Protein AF-U2A2W2-F1 (afdb_monomer_lite)

Sequence (175 aa):
MRRLLLALGLLAGGAHAEPAALEELQLQAEYPVSEMTGGNLSGLAQCGEALWAVSDRDDATLYQLHREDGLLRAEGEPFVAPEPPDSALPWGLRMRNWAASLVRGGKLDFEGLSCDAQGNRYLVSETRAAVLQVAPSGSAQWLNLPSGLVRQARASGMLLHFNQGFEGIAVDPSG

Structure (mmCIF, N/CA/C/O backbone):
data_AF-U2A2W2-F1
#
_entry.id   AF-U2A2W2-F1
#
loop_
_atom_site.group_PDB
_atom_site.id
_atom_site.type_symbol
_atom_site.label_atom_id
_atom_site.label_alt_id
_atom_site.label_comp_id
_atom_site.label_asym_id
_atom_site.label_entity_id
_atom_site.label_seq_id
_atom_site.pdbx_PDB_ins_code
_atom_site.Cartn_x
_atom_site.Cartn_y
_atom_site.Cartn_z
_atom_site.occupancy
_atom_site.B_iso_or_equiv
_atom_site.auth_seq_id
_atom_site.auth_comp_id
_atom_site.auth_asym_id
_atom_site.auth_atom_id
_atom_site.pdbx_PDB_model_num
ATOM 1 N N . MET A 1 1 ? 1.860 -55.918 -27.636 1.00 54.72 1 MET A N 1
ATOM 2 C CA . MET A 1 1 ? 0.848 -54.933 -28.093 1.00 54.72 1 MET A CA 1
ATOM 3 C C . MET A 1 1 ? -0.188 -54.612 -27.015 1.00 54.72 1 MET A C 1
ATOM 5 O O . MET A 1 1 ? -0.256 -53.472 -26.591 1.00 54.72 1 MET A O 1
ATOM 9 N N . ARG A 1 2 ? -0.916 -55.599 -26.470 1.00 54.84 2 ARG A N 1
ATOM 10 C CA . ARG A 1 2 ? -1.974 -55.383 -25.456 1.00 54.84 2 ARG A CA 1
ATOM 11 C C . ARG A 1 2 ? -1.504 -54.749 -24.128 1.00 54.84 2 ARG A C 1
ATOM 13 O O . ARG A 1 2 ? -2.247 -53.986 -23.532 1.00 54.84 2 ARG A O 1
ATOM 20 N N . ARG A 1 3 ? -0.257 -55.001 -23.702 1.00 54.09 3 ARG A N 1
ATOM 21 C CA . ARG A 1 3 ? 0.350 -54.380 -22.502 1.00 54.09 3 ARG A CA 1
ATOM 22 C C . ARG A 1 3 ? 0.833 -52.934 -22.714 1.00 54.09 3 ARG A C 1
ATOM 24 O O . ARG A 1 3 ? 0.850 -52.179 -21.756 1.00 54.09 3 ARG A O 1
ATOM 31 N N . LEU A 1 4 ? 1.166 -52.540 -23.951 1.00 55.91 4 LEU A N 1
ATOM 32 C CA . LEU A 1 4 ? 1.510 -51.144 -24.268 1.00 55.91 4 LEU A CA 1
ATOM 33 C C . LEU A 1 4 ? 0.262 -50.247 -24.291 1.00 55.91 4 LEU A C 1
ATOM 35 O O . LEU A 1 4 ? 0.326 -49.103 -23.865 1.00 55.91 4 LEU A O 1
ATOM 39 N N . LEU A 1 5 ? -0.882 -50.782 -24.726 1.00 56.06 5 LEU A N 1
ATOM 40 C CA . LEU A 1 5 ? -2.150 -50.044 -24.766 1.00 56.06 5 LEU A CA 1
ATOM 41 C C . LEU A 1 5 ? -2.690 -49.711 -23.362 1.00 56.06 5 LEU A C 1
ATOM 43 O O . LEU A 1 5 ? -3.265 -48.648 -23.164 1.00 56.06 5 LEU A O 1
ATOM 47 N N . LEU A 1 6 ? -2.444 -50.579 -22.374 1.00 54.84 6 LEU A N 1
ATOM 48 C CA . LEU A 1 6 ? -2.795 -50.329 -20.968 1.00 54.84 6 LEU A CA 1
ATOM 49 C C . LEU A 1 6 ? -1.935 -49.230 -20.321 1.00 54.84 6 LEU A C 1
ATOM 51 O O . LEU A 1 6 ? -2.441 -48.480 -19.493 1.00 54.84 6 LEU A O 1
ATOM 55 N N . ALA A 1 7 ? -0.666 -49.096 -20.723 1.00 54.62 7 ALA A N 1
ATOM 56 C CA . ALA A 1 7 ? 0.219 -48.042 -20.220 1.00 54.62 7 ALA A CA 1
ATOM 57 C C . ALA A 1 7 ? -0.130 -46.652 -20.789 1.00 54.62 7 ALA A C 1
ATOM 59 O O . ALA A 1 7 ? 0.017 -45.656 -20.089 1.00 54.62 7 ALA A O 1
ATOM 60 N N . LEU A 1 8 ? -0.652 -46.580 -22.021 1.00 55.50 8 LEU A N 1
ATOM 61 C CA . LEU A 1 8 ? -1.155 -45.328 -22.604 1.00 55.50 8 LEU A CA 1
ATOM 62 C C . LEU A 1 8 ? -2.493 -44.8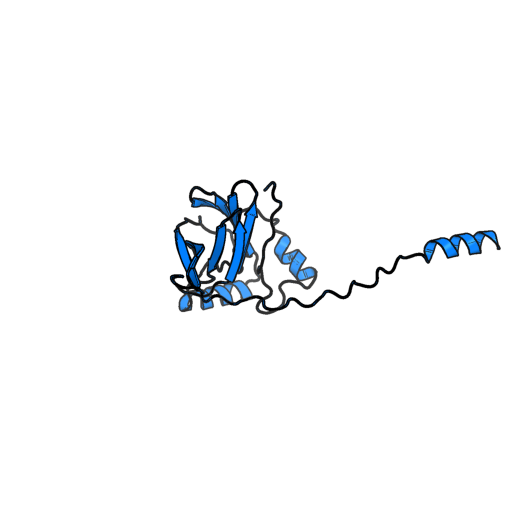70 -21.998 1.00 55.50 8 LEU A C 1
ATOM 64 O O . LEU A 1 8 ? -2.740 -43.671 -21.925 1.00 55.50 8 LEU A O 1
ATOM 68 N N . GLY A 1 9 ? -3.335 -45.794 -21.521 1.00 55.72 9 GLY A N 1
ATOM 69 C CA . GLY A 1 9 ? -4.612 -45.447 -20.882 1.00 55.72 9 GLY A CA 1
ATOM 70 C C . GLY A 1 9 ? -4.465 -44.757 -19.519 1.00 55.72 9 GLY A C 1
ATOM 71 O O . GLY A 1 9 ? -5.299 -43.934 -19.159 1.00 55.72 9 GLY A O 1
ATOM 72 N N . LEU A 1 10 ? -3.386 -45.040 -18.781 1.00 55.03 10 LEU A N 1
ATOM 73 C CA . LEU A 1 10 ? -3.126 -44.464 -17.452 1.00 55.03 10 LEU A CA 1
ATOM 74 C C . LEU A 1 10 ? -2.555 -43.035 -17.493 1.00 55.03 10 LEU A C 1
ATOM 76 O O . LEU A 1 10 ? -2.604 -42.341 -16.484 1.00 55.03 10 LEU A O 1
ATOM 80 N N . LEU A 1 11 ? -2.057 -42.574 -18.646 1.00 56.12 11 LEU A N 1
ATOM 81 C CA . LEU A 1 11 ? -1.544 -41.207 -18.832 1.00 56.12 11 LEU A CA 1
ATOM 82 C C . LEU A 1 11 ? -2.620 -40.210 -19.299 1.00 56.12 11 LEU A C 1
ATOM 84 O O . LEU A 1 11 ? -2.371 -39.010 -19.311 1.00 56.12 11 LEU A O 1
ATOM 88 N N . ALA A 1 12 ? -3.811 -40.691 -19.671 1.00 56.25 12 ALA A N 1
ATOM 89 C CA . ALA A 1 12 ? -4.913 -39.857 -20.158 1.00 56.25 12 ALA A CA 1
ATOM 90 C C . ALA A 1 12 ? -5.866 -39.376 -19.045 1.00 56.25 12 ALA A C 1
ATOM 92 O O . ALA A 1 12 ? -6.769 -38.588 -19.306 1.00 56.25 12 ALA A O 1
ATOM 93 N N . GLY A 1 13 ? -5.669 -39.827 -17.803 1.00 51.50 13 GLY A N 1
ATOM 94 C CA . GLY A 1 13 ? -6.459 -39.423 -16.638 1.00 51.50 13 GLY A CA 1
ATOM 95 C C . GLY A 1 13 ? -6.005 -38.097 -16.030 1.00 51.50 13 GLY A C 1
ATOM 96 O O . GLY A 1 13 ? -5.883 -38.002 -14.812 1.00 51.50 13 GLY A O 1
ATOM 97 N N . GLY A 1 14 ? -5.712 -37.089 -16.854 1.00 62.06 14 GLY A N 1
ATOM 98 C CA . GLY A 1 14 ? -5.616 -35.724 -16.357 1.00 62.06 14 GLY A CA 1
ATOM 99 C C . GLY A 1 14 ? -6.994 -35.346 -15.835 1.00 62.06 14 GLY A C 1
ATOM 100 O O . GLY A 1 14 ? -7.922 -35.191 -16.624 1.00 62.06 14 GLY A O 1
ATOM 101 N N . ALA A 1 15 ? -7.152 -35.273 -14.514 1.00 60.88 15 ALA A N 1
ATOM 102 C CA . ALA A 1 15 ? -8.340 -34.702 -13.908 1.00 60.88 15 ALA A CA 1
ATOM 103 C C . ALA A 1 15 ? -8.421 -33.243 -14.369 1.00 60.88 15 ALA A C 1
ATOM 105 O O . ALA A 1 15 ? -7.800 -32.355 -13.789 1.00 60.88 15 ALA A O 1
ATOM 106 N N . HIS A 1 16 ? -9.141 -33.009 -15.461 1.00 58.88 16 HIS A N 1
ATOM 107 C CA . HIS A 1 16 ? -9.643 -31.697 -15.804 1.00 58.88 16 HIS A CA 1
ATOM 108 C C . HIS A 1 16 ? -10.652 -31.367 -14.709 1.00 58.88 16 HIS A C 1
ATOM 110 O O . HIS A 1 16 ? -11.819 -31.736 -14.795 1.00 58.88 16 HIS A O 1
ATOM 116 N N . ALA A 1 17 ? -10.174 -30.764 -13.621 1.00 63.38 17 ALA A N 1
ATOM 117 C CA . ALA A 1 17 ? -11.053 -30.005 -12.760 1.00 63.38 17 ALA A CA 1
ATOM 118 C C . ALA A 1 17 ? -11.647 -28.934 -13.673 1.00 63.38 17 ALA A C 1
ATOM 120 O O . ALA A 1 17 ? -10.925 -28.037 -14.116 1.00 63.38 17 ALA A O 1
ATOM 121 N N . GLU A 1 18 ? -12.919 -29.086 -14.048 1.00 68.88 18 GLU A N 1
ATOM 122 C CA . GLU A 1 18 ? -13.626 -27.962 -14.639 1.00 68.88 18 GLU A CA 1
ATOM 123 C C . GLU A 1 18 ? -13.467 -26.801 -13.659 1.00 68.88 18 GLU A C 1
ATOM 125 O O . GLU A 1 18 ? -13.673 -27.006 -12.454 1.00 68.88 18 GLU A O 1
ATOM 130 N N . PRO A 1 19 ? -13.007 -25.625 -14.123 1.00 70.56 19 PRO A N 1
ATOM 131 C CA . PRO A 1 19 ? -12.902 -24.477 -13.247 1.00 70.56 19 PRO A CA 1
ATOM 132 C C . PRO A 1 19 ? -14.279 -24.285 -12.630 1.00 70.56 19 PRO A C 1
ATOM 134 O O . PRO A 1 19 ? -15.266 -24.135 -13.353 1.00 70.56 19 PRO A O 1
ATOM 137 N N . ALA A 1 20 ? -14.348 -24.390 -11.301 1.00 77.44 20 ALA A N 1
ATOM 138 C CA . ALA A 1 20 ? -15.595 -24.183 -10.591 1.00 77.44 20 ALA A CA 1
ATOM 139 C C . ALA A 1 20 ? -16.158 -22.843 -11.061 1.00 77.44 20 ALA A C 1
ATOM 141 O O . ALA A 1 20 ? -15.426 -21.850 -11.094 1.00 77.44 20 ALA A O 1
ATOM 142 N N . ALA A 1 21 ? -17.427 -22.833 -11.472 1.00 81.75 21 ALA A N 1
ATOM 143 C CA . ALA A 1 21 ? -18.109 -21.586 -11.758 1.00 81.75 21 ALA A CA 1
ATOM 144 C C . ALA A 1 21 ? -18.080 -20.768 -10.464 1.00 81.75 21 ALA A C 1
ATOM 146 O O . ALA A 1 21 ? -18.757 -21.111 -9.494 1.00 81.75 21 ALA A O 1
ATOM 147 N N . LEU A 1 22 ? -17.207 -19.762 -10.420 1.00 86.12 22 LEU A N 1
ATOM 148 C CA . LEU A 1 22 ? -17.113 -18.867 -9.282 1.00 86.12 22 LEU A CA 1
ATOM 149 C C . LEU A 1 22 ? -18.405 -18.059 -9.257 1.00 86.12 22 LEU A C 1
ATOM 151 O O . LEU A 1 22 ? -18.775 -17.449 -10.261 1.00 86.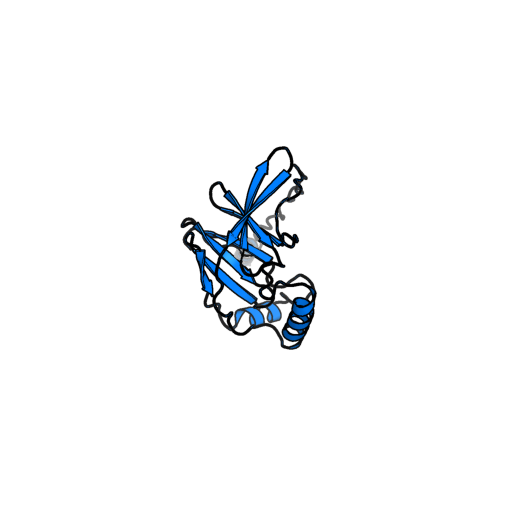12 22 LEU A O 1
ATOM 155 N N . GLU A 1 23 ? -19.108 -18.101 -8.130 1.00 89.62 23 GLU A N 1
ATOM 156 C CA . GLU A 1 23 ? -20.252 -17.227 -7.919 1.00 89.62 23 GLU A CA 1
ATOM 157 C C . GLU A 1 23 ? -19.768 -15.774 -7.942 1.00 89.62 23 GLU A C 1
ATOM 159 O O . GLU A 1 23 ? -18.750 -15.433 -7.333 1.00 89.62 23 GLU A O 1
ATOM 164 N N . GLU A 1 24 ? -20.472 -14.926 -8.688 1.00 91.56 24 GLU A N 1
ATOM 165 C CA . GLU A 1 24 ? -20.147 -13.508 -8.757 1.00 91.56 24 GLU A CA 1
ATOM 166 C C . GLU A 1 24 ? -20.404 -12.851 -7.396 1.00 91.56 24 GLU A C 1
ATOM 168 O O . GLU A 1 24 ? -21.427 -13.094 -6.749 1.00 91.56 24 GLU A O 1
ATOM 173 N N . LEU A 1 25 ? -19.464 -12.013 -6.953 1.00 92.38 25 LEU A N 1
ATOM 174 C CA . LEU A 1 25 ? -19.614 -11.275 -5.706 1.00 92.38 25 LEU A CA 1
ATOM 175 C C . LEU A 1 25 ? -20.820 -10.336 -5.809 1.00 92.38 25 LEU A C 1
ATOM 177 O O . LEU A 1 25 ? -20.893 -9.492 -6.699 1.00 92.38 25 LEU A O 1
ATOM 181 N N . GLN A 1 26 ? -21.751 -10.457 -4.865 1.00 94.94 26 GLN A N 1
ATOM 182 C CA . GLN A 1 26 ? -22.887 -9.548 -4.757 1.00 94.94 26 GLN A CA 1
ATOM 183 C C . GLN A 1 26 ? -22.535 -8.386 -3.831 1.00 94.94 26 GLN A C 1
ATOM 185 O O . GLN A 1 26 ? -22.002 -8.590 -2.737 1.00 94.94 26 GLN A O 1
ATOM 190 N N . LEU A 1 27 ? -22.865 -7.164 -4.253 1.00 94.38 27 LEU A N 1
ATOM 191 C CA . LEU A 1 27 ? -22.723 -5.986 -3.406 1.00 94.38 27 LEU A CA 1
ATOM 192 C C . LEU A 1 27 ? -23.632 -6.133 -2.182 1.00 94.38 27 LEU A C 1
ATOM 194 O O . LEU A 1 27 ? -24.854 -6.075 -2.294 1.00 94.38 27 LEU A O 1
ATOM 198 N N . GLN A 1 28 ? -23.026 -6.313 -1.012 1.00 93.38 28 GLN A N 1
ATOM 199 C CA . GLN A 1 28 ? -23.770 -6.401 0.244 1.00 93.38 28 GLN A CA 1
ATOM 200 C C . GLN A 1 28 ? -24.098 -5.018 0.800 1.00 93.38 28 GLN A C 1
ATOM 202 O O . GLN A 1 28 ? -25.190 -4.799 1.320 1.00 93.38 28 GLN A O 1
ATOM 207 N N . ALA A 1 29 ? -23.141 -4.096 0.713 1.00 92.50 29 ALA A N 1
ATOM 208 C CA . ALA A 1 29 ? -23.293 -2.725 1.162 1.00 92.50 29 ALA A CA 1
ATOM 209 C C . ALA A 1 29 ? -22.162 -1.840 0.627 1.00 92.50 29 ALA A C 1
ATOM 211 O O . ALA A 1 29 ? -21.084 -2.327 0.291 1.00 92.50 29 ALA A O 1
ATOM 212 N N . GLU A 1 30 ? -22.406 -0.535 0.642 1.00 93.69 30 GLU A N 1
ATOM 213 C CA . GLU A 1 30 ? -21.423 0.512 0.392 1.00 93.69 30 GLU A CA 1
ATOM 214 C C . GLU A 1 30 ? -21.397 1.466 1.586 1.00 93.69 30 GLU A C 1
ATOM 216 O O . GLU A 1 30 ? -22.431 1.737 2.198 1.00 93.69 30 GLU A O 1
ATOM 221 N N . TYR A 1 31 ? -20.207 1.949 1.934 1.00 95.06 31 TYR A N 1
ATOM 222 C CA . TYR A 1 31 ? -20.023 2.899 3.023 1.00 95.06 31 TYR A CA 1
ATOM 223 C C . TYR A 1 31 ? -19.122 4.025 2.527 1.00 95.06 31 TYR A C 1
ATOM 225 O O . TYR A 1 31 ? -17.964 3.755 2.198 1.00 95.06 31 TYR A O 1
ATOM 233 N N . PRO A 1 32 ? -19.613 5.273 2.448 1.00 95.12 32 PRO A N 1
ATOM 234 C CA . PRO A 1 32 ? -18.744 6.399 2.159 1.00 95.12 32 PRO A CA 1
ATOM 235 C C . PRO A 1 32 ? -17.700 6.538 3.270 1.00 95.12 32 PRO A C 1
ATOM 237 O O . PRO A 1 32 ? -18.009 6.366 4.451 1.00 95.12 32 PRO A O 1
ATOM 240 N N . VAL A 1 33 ? -16.466 6.857 2.881 1.00 96.62 33 VAL A N 1
ATOM 241 C CA . VAL A 1 33 ? -15.374 7.114 3.824 1.00 96.62 33 VAL A CA 1
ATOM 242 C C . VAL A 1 33 ? -15.324 8.608 4.138 1.00 96.62 33 VAL A C 1
ATOM 244 O O . VAL A 1 33 ? -15.246 9.431 3.224 1.00 96.62 33 VAL A O 1
ATOM 247 N N . SER A 1 34 ? -15.372 8.966 5.418 1.00 96.12 34 SER A N 1
ATOM 248 C CA . SER A 1 34 ? -15.197 10.336 5.911 1.00 96.12 34 SER A CA 1
ATOM 249 C C . SER A 1 34 ? -13.844 10.501 6.607 1.00 96.12 34 SER A C 1
ATOM 251 O O . SER A 1 34 ? -13.201 9.522 6.967 1.00 96.12 34 SER A O 1
ATOM 253 N N . GLU A 1 35 ? -13.399 11.749 6.778 1.00 95.62 35 GLU A N 1
ATOM 254 C CA . GLU A 1 35 ? -12.192 12.119 7.550 1.00 95.62 35 GLU A CA 1
ATOM 255 C C . GLU A 1 35 ? -10.845 11.576 7.025 1.00 95.62 35 GLU A C 1
ATOM 257 O O . GLU A 1 35 ? -9.800 11.802 7.628 1.00 95.62 35 GLU A O 1
ATOM 262 N N . MET A 1 36 ? -10.829 10.965 5.837 1.00 95.12 36 MET A N 1
ATOM 263 C CA . MET A 1 36 ? -9.595 10.623 5.129 1.00 95.12 36 MET A CA 1
ATOM 264 C C . MET A 1 36 ? -9.031 11.871 4.444 1.00 95.12 36 MET A C 1
ATOM 266 O O . MET A 1 36 ? -9.585 12.363 3.454 1.00 95.12 36 MET A O 1
ATOM 270 N N . THR A 1 37 ? -7.929 12.398 4.977 1.00 82.75 37 THR A N 1
ATOM 271 C CA . THR A 1 37 ? -7.245 13.555 4.387 1.00 82.75 37 THR A CA 1
ATOM 272 C C . THR A 1 37 ? -6.742 13.171 2.991 1.00 82.75 37 THR A C 1
ATOM 274 O O . THR A 1 37 ? -6.330 12.045 2.768 1.00 82.75 37 THR A O 1
ATOM 277 N N . GLY A 1 38 ? -6.897 14.047 1.995 1.00 77.88 38 GLY A N 1
ATOM 278 C CA . GLY A 1 38 ? -6.519 13.744 0.604 1.00 77.88 38 GLY A CA 1
ATOM 279 C C . GLY A 1 38 ? -7.438 12.766 -0.154 1.00 77.88 38 GLY A C 1
ATOM 280 O O . GLY A 1 38 ? -7.410 12.762 -1.387 1.00 77.88 38 GLY A O 1
ATOM 281 N N . GLY A 1 39 ? -8.303 12.008 0.534 1.00 87.44 39 GLY A N 1
ATOM 282 C CA . GLY A 1 39 ? -9.199 11.011 -0.065 1.00 87.44 39 GLY A CA 1
ATOM 283 C C . GLY A 1 39 ? -8.441 9.872 -0.758 1.00 87.44 39 GLY A C 1
ATOM 284 O O . GLY A 1 39 ? -7.336 9.539 -0.359 1.00 87.44 39 GLY A O 1
ATOM 285 N N . ASN A 1 40 ? -9.017 9.309 -1.827 1.00 92.50 40 ASN A N 1
ATOM 286 C CA . ASN A 1 40 ? -8.379 8.300 -2.690 1.00 92.50 40 ASN A CA 1
ATOM 287 C C . ASN A 1 40 ? -7.878 7.048 -1.941 1.00 92.50 40 ASN A C 1
ATOM 289 O O . ASN A 1 40 ? -6.701 6.701 -1.992 1.00 92.50 40 ASN A O 1
ATOM 293 N N . LEU A 1 41 ? -8.796 6.365 -1.252 1.00 95.62 41 LEU A N 1
ATOM 294 C CA . LEU A 1 41 ? -8.525 5.042 -0.695 1.00 95.62 41 LEU A CA 1
ATOM 295 C C . LEU A 1 41 ? -8.065 4.102 -1.815 1.00 95.62 41 LEU A C 1
ATOM 297 O O . LEU A 1 41 ? -8.795 3.902 -2.787 1.00 95.62 41 LEU A O 1
ATOM 301 N N . SER A 1 42 ? -6.883 3.525 -1.646 1.00 95.69 42 SER A N 1
ATOM 302 C CA . SER A 1 42 ? -6.234 2.667 -2.639 1.00 95.69 42 SER A CA 1
ATOM 303 C C . SER A 1 42 ? -6.049 1.236 -2.131 1.00 95.69 42 SER A C 1
ATOM 305 O O . SER A 1 42 ? -6.388 0.284 -2.825 1.00 95.69 42 SER A O 1
ATOM 307 N N . GLY A 1 43 ? -5.644 1.075 -0.867 1.00 96.81 43 GLY A N 1
ATOM 308 C CA . GLY A 1 43 ? -5.486 -0.225 -0.213 1.00 96.81 43 GLY A CA 1
ATOM 309 C C . GLY A 1 43 ? -6.376 -0.381 1.017 1.00 96.81 43 GLY A C 1
ATOM 310 O O . GLY A 1 43 ? -6.612 0.580 1.749 1.00 96.81 43 GLY A O 1
ATOM 311 N N . LEU A 1 44 ? -6.841 -1.609 1.265 1.00 97.19 44 LEU A N 1
ATOM 312 C CA . LEU A 1 44 ? -7.728 -1.971 2.373 1.00 97.19 44 LEU A CA 1
ATOM 313 C C . LEU A 1 44 ? -7.354 -3.353 2.925 1.00 97.19 44 LEU A C 1
ATOM 315 O O . LEU A 1 44 ? -7.197 -4.297 2.152 1.00 97.19 44 LEU A O 1
ATOM 319 N N . ALA A 1 45 ? -7.267 -3.498 4.248 1.00 97.44 45 ALA A N 1
ATOM 320 C CA . ALA A 1 45 ? -7.028 -4.787 4.894 1.00 97.44 45 ALA A CA 1
ATOM 321 C C . ALA A 1 45 ? -7.725 -4.899 6.251 1.00 97.44 45 ALA A C 1
ATOM 323 O O . ALA A 1 45 ? -7.732 -3.960 7.045 1.00 97.44 45 ALA A O 1
ATOM 324 N N . GLN A 1 46 ? -8.258 -6.082 6.548 1.00 96.31 46 GLN A N 1
ATOM 325 C CA . GLN A 1 46 ? -8.717 -6.432 7.889 1.00 96.31 46 GLN A CA 1
ATOM 326 C C . GLN A 1 46 ? -7.531 -6.989 8.692 1.00 96.31 46 GLN A C 1
ATOM 328 O O . GLN A 1 46 ? -7.018 -8.059 8.368 1.00 96.31 46 GLN A O 1
ATOM 333 N N . CYS A 1 47 ? -7.113 -6.286 9.746 1.00 95.38 47 CYS A N 1
ATOM 334 C CA . CYS A 1 47 ? -6.008 -6.674 10.625 1.00 95.38 47 CYS A CA 1
ATOM 335 C C . CYS A 1 47 ? -6.516 -6.884 12.047 1.00 95.38 47 CYS A C 1
ATOM 337 O O . CYS A 1 47 ? -6.786 -5.927 12.777 1.00 95.38 47 CYS A O 1
ATOM 339 N N . GLY A 1 48 ? -6.675 -8.150 12.437 1.00 92.56 48 GLY A N 1
ATOM 340 C CA . GLY A 1 48 ? -7.426 -8.489 13.643 1.00 92.56 48 GLY A CA 1
ATOM 341 C C . GLY A 1 48 ? -8.861 -7.971 13.525 1.00 92.56 48 GLY A C 1
ATOM 342 O O . GLY A 1 48 ? -9.541 -8.236 12.535 1.00 92.56 48 GLY A O 1
ATOM 343 N N . GLU A 1 49 ? -9.314 -7.196 14.506 1.00 93.81 49 GLU A N 1
ATOM 344 C CA . GLU A 1 49 ? -10.660 -6.600 14.511 1.00 93.81 49 GLU A CA 1
ATOM 345 C C . GLU A 1 49 ? -10.728 -5.233 13.811 1.00 93.81 49 GLU A C 1
ATOM 347 O O . GLU A 1 49 ? -11.816 -4.721 13.554 1.00 93.81 49 GLU A O 1
ATOM 352 N N . ALA A 1 50 ? -9.584 -4.651 13.447 1.00 96.25 50 ALA A N 1
ATOM 353 C CA . ALA A 1 50 ? -9.516 -3.332 12.837 1.00 96.25 50 ALA A CA 1
ATOM 354 C C . ALA A 1 50 ? -9.466 -3.407 11.305 1.00 96.25 50 ALA A C 1
ATOM 356 O O . ALA A 1 50 ? -8.662 -4.144 10.731 1.00 96.25 50 ALA A O 1
ATOM 357 N N . LEU A 1 51 ? -10.296 -2.598 10.648 1.00 97.69 51 LEU A N 1
ATOM 358 C CA . LEU A 1 51 ? -10.214 -2.358 9.213 1.00 97.69 51 LEU A CA 1
ATOM 359 C C . LEU A 1 51 ? -9.244 -1.201 8.969 1.00 97.69 51 LEU A C 1
ATOM 361 O O . LEU A 1 51 ? -9.437 -0.115 9.508 1.00 97.69 51 LEU A O 1
ATOM 365 N N . TRP A 1 52 ? -8.209 -1.433 8.173 1.00 97.81 52 TRP A N 1
ATOM 366 C CA . TRP A 1 52 ? -7.170 -0.457 7.866 1.00 97.81 52 TRP A CA 1
ATOM 367 C C . TRP A 1 52 ? -7.171 -0.094 6.394 1.00 97.81 52 TRP A C 1
ATOM 369 O O . TRP A 1 52 ? -7.457 -0.939 5.548 1.00 97.81 52 TRP A O 1
ATOM 379 N N . ALA A 1 53 ? -6.776 1.137 6.096 1.00 98.00 53 ALA A N 1
ATOM 380 C CA . ALA A 1 53 ? -6.655 1.646 4.747 1.00 98.00 53 ALA A CA 1
ATOM 381 C C . ALA A 1 53 ? -5.409 2.514 4.549 1.00 98.00 53 ALA A C 1
ATOM 383 O O . ALA A 1 53 ? -4.836 3.062 5.496 1.00 98.00 53 ALA A O 1
ATOM 384 N N . VAL A 1 54 ? -5.033 2.656 3.281 1.00 97.31 54 VAL A N 1
ATOM 385 C CA . VAL A 1 54 ? -4.061 3.634 2.783 1.00 97.31 54 VAL A CA 1
ATOM 386 C C . VAL A 1 54 ? -4.699 4.508 1.712 1.00 97.31 54 VAL A C 1
ATOM 388 O O . VAL A 1 54 ? -5.689 4.119 1.090 1.00 97.31 54 VAL A O 1
ATOM 391 N N . SER A 1 55 ? -4.109 5.682 1.515 1.00 95.81 55 SER A N 1
ATOM 392 C CA . SER A 1 55 ? -4.414 6.585 0.412 1.00 95.81 55 SER A CA 1
ATOM 393 C C . SER A 1 55 ? -3.216 6.666 -0.528 1.00 95.81 55 SER A C 1
ATOM 395 O O . SER A 1 55 ? -2.080 6.788 -0.063 1.00 95.81 55 SER A O 1
ATOM 397 N N . ASP A 1 56 ? -3.466 6.699 -1.837 1.00 94.12 56 ASP A N 1
ATOM 398 C CA . ASP A 1 56 ? -2.432 6.950 -2.853 1.00 94.12 56 ASP A CA 1
ATOM 399 C C . ASP A 1 56 ? -1.866 8.390 -2.775 1.00 94.12 56 ASP A C 1
ATOM 401 O O . ASP A 1 56 ? -0.929 8.736 -3.496 1.00 94.12 56 ASP A O 1
ATOM 405 N N . ARG A 1 57 ? -2.412 9.257 -1.902 1.00 93.56 57 ARG A N 1
ATOM 406 C CA . ARG A 1 57 ? -1.988 10.660 -1.708 1.00 93.56 57 ARG A CA 1
ATOM 407 C C . ARG A 1 57 ? -1.188 10.920 -0.449 1.00 93.56 57 ARG A C 1
ATOM 409 O O . ARG A 1 57 ? -0.483 11.934 -0.410 1.00 93.56 57 ARG A O 1
ATOM 416 N N . ASP A 1 58 ? -1.241 10.014 0.520 1.00 94.06 58 ASP A N 1
ATOM 417 C CA . ASP A 1 58 ? -0.614 10.197 1.824 1.00 94.06 58 ASP A CA 1
ATOM 418 C C . ASP A 1 58 ? 0.582 9.266 2.018 1.00 94.06 58 ASP A C 1
ATOM 420 O O . ASP A 1 58 ? 0.462 8.052 2.152 1.00 94.06 58 ASP A O 1
ATOM 424 N N . ASP A 1 59 ? 1.767 9.865 2.114 1.00 94.25 59 ASP A N 1
ATOM 425 C CA . ASP A 1 59 ? 3.027 9.129 2.277 1.00 94.25 59 ASP A CA 1
ATOM 426 C C . ASP A 1 59 ? 3.349 8.781 3.746 1.00 94.25 59 ASP A C 1
ATOM 428 O O . ASP A 1 59 ? 4.377 8.159 4.019 1.00 94.25 59 ASP A O 1
ATOM 432 N N . ALA A 1 60 ? 2.526 9.233 4.700 1.00 94.06 60 ALA A N 1
ATOM 433 C CA . ALA A 1 60 ? 2.864 9.239 6.128 1.00 94.06 60 ALA A CA 1
ATOM 434 C C . ALA A 1 60 ? 1.682 8.932 7.063 1.00 94.06 60 ALA A C 1
ATOM 436 O O . AL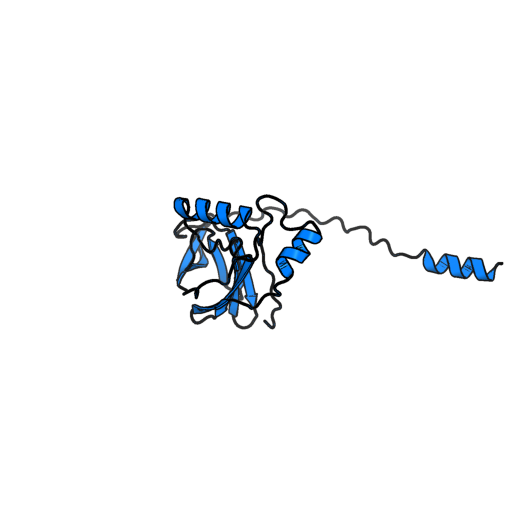A A 1 60 ? 1.759 9.201 8.264 1.00 94.06 60 ALA A O 1
ATOM 437 N N . THR A 1 61 ? 0.564 8.424 6.544 1.00 95.56 61 THR A N 1
ATOM 438 C CA . THR A 1 61 ? -0.630 8.153 7.354 1.00 95.56 61 THR A CA 1
ATOM 439 C C . THR A 1 61 ? -1.260 6.824 6.972 1.00 95.56 61 THR A C 1
ATOM 441 O O . THR A 1 61 ? -1.467 6.527 5.799 1.00 95.56 61 THR A O 1
ATOM 444 N N . LEU A 1 62 ? -1.536 6.014 7.988 1.00 96.88 62 LEU A N 1
ATOM 445 C CA . LEU A 1 62 ? -2.425 4.864 7.918 1.00 96.88 62 LEU A CA 1
ATOM 446 C C . LEU A 1 62 ? -3.784 5.275 8.454 1.00 96.88 62 LEU A C 1
ATOM 448 O O . LEU A 1 62 ? -3.854 6.071 9.380 1.00 96.88 62 LEU A O 1
ATOM 452 N N . TYR A 1 63 ? -4.854 4.709 7.916 1.00 97.75 63 TYR A N 1
ATOM 453 C CA . TYR A 1 63 ? -6.199 5.030 8.370 1.00 97.75 63 TYR A CA 1
ATOM 454 C C . TYR A 1 63 ? -6.852 3.810 8.994 1.00 97.75 63 TYR A C 1
ATOM 456 O O . TYR A 1 63 ? -7.034 2.800 8.316 1.00 97.75 63 TYR A O 1
ATOM 464 N N . GLN A 1 64 ? -7.238 3.900 10.262 1.00 97.69 64 GLN A N 1
ATOM 465 C CA . GLN A 1 64 ? -8.177 2.954 10.845 1.00 97.69 64 GLN A CA 1
ATOM 466 C C . GLN A 1 64 ? -9.596 3.381 10.469 1.00 97.69 64 GLN A C 1
ATOM 468 O O . GLN A 1 64 ? -9.966 4.540 10.630 1.00 97.69 64 GLN A O 1
ATOM 473 N N . LEU A 1 65 ? -10.399 2.463 9.941 1.00 98.00 65 LEU A N 1
ATOM 474 C CA . LEU A 1 65 ? -11.767 2.744 9.522 1.00 98.00 65 LEU A CA 1
ATOM 475 C C . LEU A 1 65 ? -12.754 2.272 10.591 1.00 98.00 65 LEU A C 1
ATOM 477 O O . LEU A 1 65 ? -12.877 1.078 10.872 1.00 98.00 65 LEU A O 1
ATOM 481 N N . HIS A 1 66 ? -13.493 3.223 11.152 1.00 97.69 66 HIS A N 1
ATOM 482 C CA . HIS A 1 66 ? -14.513 2.997 12.166 1.00 97.69 66 HIS A CA 1
ATOM 483 C C . HIS A 1 66 ? -15.898 3.038 11.528 1.00 97.69 66 HIS A C 1
ATOM 485 O O . HIS A 1 66 ? -16.284 4.010 10.882 1.00 97.69 66 HIS A O 1
ATOM 491 N N . ARG A 1 67 ? -16.664 1.962 11.708 1.00 95.38 67 ARG A N 1
ATOM 492 C CA . ARG A 1 67 ? -18.057 1.889 11.265 1.00 95.38 67 ARG A CA 1
ATOM 493 C C . ARG A 1 67 ? -18.929 2.778 12.150 1.00 95.38 67 ARG A C 1
ATOM 495 O O . ARG A 1 67 ? -19.074 2.490 13.334 1.00 95.38 67 ARG A O 1
ATOM 502 N N . GLU A 1 68 ? -19.577 3.775 11.559 1.00 94.38 68 GLU A N 1
ATOM 503 C CA . GLU A 1 68 ? -20.480 4.697 12.263 1.00 94.38 68 GLU A CA 1
ATOM 504 C C . GLU A 1 68 ? -21.687 4.995 11.369 1.00 94.38 68 GLU A C 1
ATOM 506 O O . GLU A 1 68 ? -21.499 5.411 10.238 1.00 94.38 68 GLU A O 1
ATOM 511 N N . ASP A 1 69 ? -22.914 4.720 11.824 1.00 89.06 69 ASP A N 1
ATOM 512 C CA . ASP A 1 69 ? -24.187 5.131 11.194 1.00 89.06 69 ASP A CA 1
ATOM 513 C C . ASP A 1 69 ? -24.219 5.203 9.647 1.00 89.06 69 ASP A C 1
ATOM 515 O O . ASP A 1 69 ? -24.629 6.195 9.049 1.00 89.06 69 ASP A O 1
ATOM 519 N N . GLY A 1 70 ? -23.811 4.120 8.975 1.00 92.44 70 GLY A N 1
ATOM 520 C CA . GLY A 1 70 ? -23.859 4.026 7.508 1.00 92.44 70 GLY A CA 1
ATOM 521 C C . GLY A 1 70 ? -22.671 4.649 6.766 1.00 92.44 70 GLY A C 1
ATOM 522 O O . GLY A 1 70 ? -22.705 4.706 5.542 1.00 92.44 70 GLY A O 1
ATOM 523 N N . LEU A 1 71 ? -21.605 5.040 7.465 1.00 96.19 71 LEU A N 1
ATOM 524 C CA . LEU A 1 71 ? -20.322 5.468 6.904 1.00 96.19 71 LEU A CA 1
ATOM 525 C C . LEU A 1 71 ? -19.132 4.743 7.561 1.00 96.19 71 LEU A C 1
ATOM 527 O O . LEU A 1 71 ? -19.283 3.980 8.523 1.00 96.19 71 LEU A O 1
ATOM 531 N N . LEU A 1 72 ? -17.941 4.972 7.007 1.00 97.44 72 LEU A N 1
ATOM 532 C CA . LEU A 1 72 ? -16.655 4.605 7.598 1.00 97.44 72 LEU A CA 1
ATOM 533 C C . LEU A 1 72 ? -15.878 5.885 7.925 1.00 97.44 72 LEU A C 1
ATOM 535 O O . LEU A 1 72 ? -15.422 6.576 7.018 1.00 97.44 72 LEU A O 1
ATOM 539 N N . ARG A 1 73 ? -15.710 6.206 9.207 1.00 97.75 73 ARG A N 1
ATOM 540 C CA . ARG A 1 73 ? -14.875 7.331 9.642 1.00 97.75 73 ARG A CA 1
ATOM 541 C C . ARG A 1 73 ? -13.416 6.894 9.686 1.00 97.75 73 ARG A C 1
ATOM 543 O O . ARG A 1 73 ? -13.100 5.896 10.332 1.00 97.75 73 ARG A O 1
ATOM 550 N N . ALA A 1 74 ? -12.543 7.610 8.990 1.00 98.06 74 ALA A N 1
ATOM 551 C CA . ALA A 1 74 ? -11.118 7.323 8.950 1.00 98.06 74 ALA A CA 1
ATOM 552 C C . ALA A 1 74 ? -10.378 8.059 10.077 1.00 98.06 74 ALA A C 1
ATOM 554 O O . ALA A 1 74 ? -10.362 9.285 10.127 1.00 98.06 74 ALA A O 1
ATOM 555 N N . GLU A 1 75 ? -9.728 7.308 10.959 1.00 97.56 75 GLU A N 1
ATOM 556 C CA . GLU A 1 75 ? -8.832 7.821 11.991 1.00 97.56 75 GLU A CA 1
ATOM 557 C C . GLU A 1 75 ? -7.378 7.653 11.537 1.00 97.56 75 GLU A C 1
ATOM 559 O O . GLU A 1 75 ? -6.920 6.540 11.281 1.00 97.56 75 GLU A O 1
ATOM 564 N N . GLY A 1 76 ? -6.666 8.770 11.377 1.00 96.31 76 GLY A N 1
ATOM 565 C CA . GLY A 1 76 ? -5.295 8.780 10.872 1.00 96.31 76 GLY A CA 1
ATOM 566 C C . GLY A 1 76 ? -4.256 8.462 11.950 1.00 96.31 76 GLY A C 1
ATOM 567 O O . GLY A 1 76 ? -4.085 9.224 12.900 1.00 96.31 76 GLY A O 1
ATOM 568 N N . GLU A 1 77 ? -3.490 7.394 11.747 1.00 95.50 77 GLU A N 1
ATOM 569 C CA . GLU A 1 77 ? -2.283 7.060 12.498 1.00 95.50 77 GLU A CA 1
ATOM 570 C C . GLU A 1 77 ? -1.028 7.453 11.701 1.00 95.50 77 GLU A C 1
ATOM 572 O O . GLU A 1 77 ? -0.787 6.917 10.611 1.00 95.50 77 GLU A O 1
ATOM 577 N N . PRO A 1 78 ? -0.192 8.372 12.211 1.00 94.81 78 PRO A N 1
ATOM 578 C CA . PRO A 1 78 ? 1.018 8.772 11.515 1.00 94.81 78 PRO A CA 1
ATOM 579 C C . PRO A 1 78 ? 2.095 7.684 11.582 1.00 94.81 78 PRO A C 1
ATOM 581 O O . PRO A 1 78 ? 2.282 7.022 12.603 1.00 94.81 78 PRO A O 1
ATOM 584 N N . PHE A 1 79 ? 2.884 7.576 10.519 1.00 95.31 79 PHE A N 1
ATOM 585 C CA . PHE A 1 79 ? 4.137 6.825 10.508 1.00 95.31 79 PHE A CA 1
ATOM 586 C C . PHE A 1 79 ? 5.233 7.638 9.818 1.00 95.31 79 PHE A C 1
ATOM 588 O O . PHE A 1 79 ? 4.969 8.625 9.131 1.00 95.31 79 PHE A O 1
ATOM 595 N N . VAL A 1 80 ? 6.486 7.222 9.993 1.00 92.88 80 VAL A N 1
ATOM 596 C CA . VAL A 1 80 ? 7.630 7.857 9.329 1.00 92.88 80 VAL A CA 1
ATOM 597 C C . VAL A 1 80 ? 8.290 6.848 8.404 1.00 92.88 80 VAL A C 1
ATOM 599 O O . VAL A 1 80 ? 8.991 5.948 8.864 1.00 92.88 80 VAL A O 1
ATOM 602 N N . ALA A 1 81 ? 8.079 7.005 7.096 1.00 94.50 81 ALA A N 1
ATOM 603 C CA . ALA A 1 81 ? 8.820 6.243 6.101 1.00 94.50 81 ALA A CA 1
ATOM 604 C C . ALA A 1 81 ? 10.286 6.718 6.061 1.00 94.50 81 ALA A C 1
ATOM 606 O O . ALA A 1 81 ? 10.529 7.917 5.889 1.00 94.50 81 ALA A O 1
ATOM 607 N N . PRO A 1 82 ? 11.278 5.818 6.184 1.00 96.25 82 PRO A N 1
ATOM 608 C CA . PRO A 1 82 ? 12.657 6.159 5.856 1.00 96.25 82 PRO A CA 1
ATOM 609 C C . PRO A 1 82 ? 12.797 6.431 4.350 1.00 96.25 82 PRO A C 1
ATOM 611 O O . PRO A 1 82 ? 11.892 6.127 3.568 1.00 96.25 82 PRO A O 1
ATOM 614 N N . GLU A 1 83 ? 13.945 6.971 3.929 1.00 95.50 83 GLU A N 1
ATOM 615 C CA . GLU A 1 83 ? 14.211 7.223 2.506 1.00 95.50 83 GLU A CA 1
ATOM 616 C C . GLU A 1 83 ? 13.979 5.938 1.682 1.00 95.50 83 GLU A C 1
ATOM 618 O O . GLU A 1 83 ? 14.532 4.886 2.027 1.00 95.50 83 GLU A O 1
ATOM 623 N N . PRO A 1 84 ? 13.135 5.981 0.634 1.00 94.06 84 PRO A N 1
ATOM 624 C CA . PRO A 1 84 ? 12.837 4.810 -0.176 1.00 94.06 84 PRO A CA 1
ATOM 625 C C . PRO A 1 84 ? 14.067 4.303 -0.930 1.00 94.06 84 PRO A C 1
ATOM 627 O O . PRO A 1 84 ? 14.911 5.102 -1.344 1.00 94.06 84 PRO A O 1
ATOM 630 N N . PRO A 1 85 ? 14.148 2.986 -1.191 1.00 92.44 85 PRO A N 1
ATOM 631 C CA . PRO A 1 85 ? 15.172 2.450 -2.071 1.00 92.44 85 PRO A CA 1
ATOM 632 C C . PRO A 1 85 ? 15.038 3.028 -3.487 1.00 92.44 85 PRO A C 1
ATOM 634 O O . PRO A 1 85 ? 13.994 3.565 -3.891 1.00 92.44 85 PRO A O 1
ATOM 637 N N . ASP A 1 86 ? 16.102 2.869 -4.273 1.00 90.31 86 ASP A N 1
ATOM 638 C CA . ASP A 1 86 ? 16.063 3.177 -5.697 1.00 90.31 86 ASP A CA 1
ATOM 639 C C . ASP A 1 86 ? 14.940 2.386 -6.379 1.00 90.31 86 ASP A C 1
ATOM 641 O O . ASP A 1 86 ? 14.846 1.163 -6.263 1.00 90.31 86 ASP A O 1
ATOM 645 N N . SER A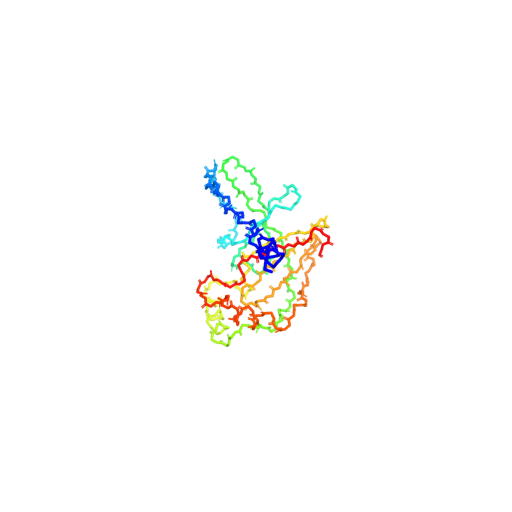 1 87 ? 14.082 3.097 -7.114 1.00 90.12 87 SER A N 1
ATOM 646 C CA . SER A 1 87 ? 12.957 2.475 -7.812 1.00 90.12 87 SER A CA 1
ATOM 647 C C . SER A 1 87 ? 13.465 1.518 -8.891 1.00 90.12 87 SER A C 1
ATOM 649 O O . SER A 1 87 ? 14.197 1.919 -9.800 1.00 90.12 87 SER A O 1
ATOM 651 N N . ALA A 1 88 ? 13.017 0.263 -8.823 1.00 88.81 88 ALA A N 1
ATOM 652 C CA . ALA A 1 88 ? 13.327 -0.771 -9.810 1.00 88.81 88 ALA A CA 1
ATOM 653 C C . ALA A 1 88 ? 12.511 -0.630 -11.114 1.00 88.81 88 ALA A C 1
ATOM 655 O O . ALA A 1 88 ? 12.637 -1.454 -12.027 1.00 88.81 88 ALA A O 1
ATOM 656 N N . LEU A 1 89 ? 11.665 0.401 -11.219 1.00 92.56 89 LEU A N 1
ATOM 657 C CA . LEU A 1 89 ? 10.864 0.664 -12.407 1.00 92.56 89 LEU A CA 1
ATOM 658 C C . LEU A 1 89 ? 11.722 1.154 -13.592 1.00 92.56 89 LEU A C 1
ATOM 660 O O . LEU A 1 89 ? 12.698 1.890 -13.413 1.00 92.56 89 LEU A O 1
ATOM 664 N N . PRO A 1 90 ? 11.320 0.836 -14.838 1.00 91.25 90 PRO A N 1
ATOM 665 C CA . PRO A 1 90 ? 11.882 1.445 -16.039 1.00 91.25 90 PRO A CA 1
ATOM 666 C C . PRO A 1 90 ? 11.906 2.979 -15.974 1.00 91.25 90 PRO A C 1
ATOM 668 O O . PRO A 1 90 ? 10.946 3.605 -15.528 1.00 91.25 90 PRO A O 1
ATOM 671 N N . TRP A 1 91 ? 12.969 3.593 -16.506 1.00 90.81 91 TRP A N 1
ATOM 672 C CA . TRP A 1 91 ? 13.177 5.050 -16.489 1.00 90.81 91 TRP A CA 1
ATOM 673 C C . TRP A 1 91 ? 11.948 5.863 -16.925 1.00 90.81 91 TRP A C 1
ATOM 675 O O . TRP A 1 91 ? 11.571 6.816 -16.249 1.00 90.81 91 TRP A O 1
ATOM 685 N N . GLY A 1 92 ? 11.295 5.469 -18.024 1.00 90.00 92 GLY A N 1
ATOM 686 C CA . GLY A 1 92 ? 10.111 6.174 -18.526 1.00 90.00 92 GLY A CA 1
ATOM 687 C C . GLY A 1 92 ? 8.955 6.204 -17.521 1.00 90.00 92 GLY A C 1
ATOM 688 O O . GLY A 1 92 ? 8.318 7.243 -17.358 1.00 90.00 92 GLY A O 1
ATOM 689 N N . LEU A 1 93 ? 8.729 5.101 -16.797 1.00 89.38 93 LEU A N 1
ATOM 690 C CA . LEU A 1 93 ? 7.715 5.037 -15.741 1.00 89.38 93 LEU A CA 1
ATOM 691 C C . LEU A 1 93 ? 8.119 5.894 -14.541 1.00 89.38 93 LEU A C 1
ATOM 693 O O . LEU A 1 93 ? 7.310 6.680 -14.062 1.00 89.38 93 LEU A O 1
ATOM 697 N N . ARG A 1 94 ? 9.390 5.837 -14.125 1.00 91.62 94 ARG A N 1
ATOM 698 C CA . ARG A 1 94 ? 9.907 6.679 -13.034 1.00 91.62 94 ARG A CA 1
ATOM 699 C C . ARG A 1 94 ? 9.701 8.169 -13.302 1.00 91.62 94 ARG A C 1
ATOM 701 O O . ARG A 1 94 ? 9.235 8.887 -12.424 1.00 91.62 94 ARG A O 1
ATOM 708 N N . MET A 1 95 ? 10.012 8.629 -14.514 1.00 90.12 95 MET A N 1
ATOM 709 C CA . MET A 1 95 ? 9.849 10.037 -14.889 1.00 90.12 95 MET A CA 1
ATOM 710 C C . MET A 1 95 ? 8.384 10.467 -14.937 1.00 90.12 95 MET A C 1
ATOM 712 O O . MET A 1 95 ? 8.056 11.563 -14.483 1.00 90.12 95 MET A O 1
ATOM 716 N N . ARG A 1 96 ? 7.496 9.605 -15.448 1.00 88.38 96 ARG A N 1
ATOM 717 C CA . ARG A 1 96 ? 6.052 9.864 -15.458 1.00 88.38 96 ARG A CA 1
ATOM 718 C C . ARG A 1 96 ? 5.498 9.974 -14.038 1.00 88.38 96 ARG A C 1
ATOM 720 O O . ARG A 1 96 ? 4.783 10.926 -13.743 1.00 88.38 96 ARG A O 1
ATOM 727 N N . ASN A 1 97 ? 5.867 9.037 -13.171 1.00 89.25 97 ASN A N 1
ATOM 728 C CA . ASN A 1 97 ? 5.414 8.992 -11.785 1.00 89.25 97 ASN A CA 1
ATOM 729 C C . ASN A 1 97 ? 5.917 10.209 -10.997 1.00 89.25 97 ASN A C 1
ATOM 731 O O . ASN A 1 97 ? 5.142 10.863 -10.304 1.00 89.25 97 ASN A O 1
ATOM 735 N N . TRP A 1 98 ? 7.187 10.585 -11.184 1.00 89.12 98 TRP A N 1
ATOM 736 C CA . TRP A 1 98 ? 7.739 11.818 -10.623 1.00 89.12 98 TRP A CA 1
ATOM 737 C C . TRP A 1 98 ? 6.925 13.049 -11.041 1.00 89.12 98 TRP A C 1
ATOM 739 O O . TRP A 1 98 ? 6.478 13.799 -10.176 1.00 89.12 98 TRP A O 1
ATOM 749 N N . ALA A 1 99 ? 6.664 13.225 -12.340 1.00 89.44 99 ALA A N 1
ATOM 750 C CA . ALA A 1 99 ? 5.881 14.356 -12.836 1.00 89.44 99 ALA A CA 1
ATOM 751 C C . ALA A 1 99 ? 4.451 14.379 -12.262 1.00 89.44 99 ALA A C 1
ATOM 753 O O . ALA A 1 99 ? 3.966 15.444 -11.884 1.00 89.44 99 ALA A O 1
ATOM 754 N N . ALA A 1 100 ? 3.797 13.218 -12.149 1.00 86.31 100 ALA A N 1
ATOM 755 C CA . ALA A 1 100 ? 2.463 13.103 -11.561 1.00 86.31 100 ALA A CA 1
ATOM 756 C C . ALA A 1 100 ? 2.448 13.504 -10.073 1.00 86.31 100 ALA A C 1
ATOM 758 O O . ALA A 1 100 ? 1.585 14.281 -9.656 1.00 86.31 100 ALA A O 1
ATOM 759 N N . SER A 1 101 ? 3.433 13.046 -9.292 1.00 85.62 101 SER A N 1
ATOM 760 C CA . SER A 1 101 ? 3.534 13.340 -7.852 1.00 85.62 101 SER A CA 1
ATOM 761 C C . SER A 1 101 ? 3.646 14.836 -7.529 1.00 85.62 101 SER A C 1
ATOM 763 O O . SER A 1 101 ? 3.171 15.277 -6.486 1.00 85.62 101 SER A O 1
ATOM 765 N N . LEU A 1 102 ? 4.215 15.644 -8.436 1.00 86.38 102 LEU A N 1
ATOM 766 C CA . LEU A 1 102 ? 4.352 17.096 -8.248 1.00 86.38 102 LEU A CA 1
ATOM 767 C C . LEU A 1 102 ? 3.004 17.825 -8.220 1.00 86.38 102 LEU A C 1
ATOM 769 O O . LEU A 1 102 ? 2.899 18.889 -7.618 1.00 86.38 102 LEU A O 1
ATOM 773 N N . VAL A 1 103 ? 1.998 17.274 -8.899 1.00 83.69 103 VAL A N 1
ATOM 774 C CA . VAL A 1 103 ? 0.655 17.863 -8.985 1.00 83.69 103 VAL A CA 1
ATOM 775 C C . VAL A 1 103 ? -0.267 17.252 -7.938 1.00 83.69 103 VAL A C 1
ATOM 777 O O . VAL A 1 103 ? -1.121 17.941 -7.388 1.00 83.69 103 VAL A O 1
ATOM 780 N N . ARG A 1 104 ? -0.116 15.949 -7.694 1.00 83.31 104 ARG A N 1
ATOM 781 C CA . ARG A 1 104 ? -1.143 15.139 -7.044 1.00 83.31 104 ARG A CA 1
ATOM 782 C C . ARG A 1 104 ? -0.851 14.794 -5.578 1.00 83.31 104 ARG A C 1
ATOM 784 O O . ARG A 1 104 ? -1.791 14.414 -4.893 1.00 83.31 104 ARG A O 1
ATOM 791 N N . GLY A 1 105 ? 0.389 14.948 -5.101 1.00 81.50 105 GLY A N 1
ATOM 792 C CA . GLY A 1 105 ? 0.836 14.369 -3.824 1.00 81.50 105 GLY A CA 1
ATOM 793 C C . GLY A 1 105 ? 1.233 12.894 -3.977 1.00 81.50 105 GLY A C 1
ATOM 794 O O . GLY A 1 105 ? 1.355 12.423 -5.107 1.00 81.50 105 GLY A O 1
ATOM 795 N N . GLY A 1 106 ? 1.470 12.187 -2.866 1.00 83.31 106 GLY A N 1
ATOM 796 C CA . GLY A 1 106 ? 1.742 10.742 -2.877 1.00 83.31 106 GLY A CA 1
ATOM 797 C C . GLY A 1 106 ? 2.999 10.335 -3.650 1.00 83.31 106 GLY A C 1
ATOM 798 O O . GLY A 1 106 ? 2.921 9.719 -4.715 1.00 83.31 106 GLY A O 1
ATOM 799 N N . LYS A 1 107 ? 4.189 10.701 -3.159 1.00 91.88 107 LYS A N 1
ATOM 800 C CA . LYS A 1 107 ? 5.462 10.323 -3.804 1.00 91.88 107 LYS A CA 1
ATOM 801 C C . LYS A 1 107 ? 5.769 8.837 -3.669 1.00 91.88 107 LYS A C 1
ATOM 803 O O . LYS A 1 107 ? 6.611 8.342 -4.422 1.00 91.88 107 LYS A O 1
ATOM 808 N N . LEU A 1 108 ? 5.206 8.180 -2.659 1.00 94.81 108 LEU A N 1
ATOM 809 C CA . LEU A 1 108 ? 5.340 6.749 -2.432 1.00 94.81 108 LEU A CA 1
ATOM 810 C C . LEU A 1 108 ? 4.210 5.992 -3.120 1.00 94.81 108 LEU A C 1
ATOM 812 O O . LEU A 1 108 ? 4.501 4.947 -3.693 1.00 94.81 108 LEU A O 1
ATOM 816 N N . ASP A 1 109 ? 3.003 6.553 -3.199 1.00 94.44 109 ASP A N 1
ATOM 817 C CA . ASP A 1 109 ? 1.892 5.953 -3.954 1.00 94.44 109 ASP A CA 1
ATOM 818 C C . ASP A 1 109 ? 1.573 4.549 -3.436 1.00 94.44 109 ASP A C 1
ATOM 820 O O . ASP A 1 109 ? 1.876 3.532 -4.068 1.00 94.44 109 ASP A O 1
ATOM 824 N N . PHE A 1 110 ? 1.122 4.488 -2.183 1.00 96.62 110 PHE A N 1
ATOM 825 C CA . PHE A 1 110 ? 0.767 3.217 -1.576 1.00 96.62 110 PHE A CA 1
ATOM 826 C C . PHE A 1 110 ? -0.563 2.746 -2.153 1.00 96.62 110 PHE A C 1
ATOM 828 O O . PHE A 1 110 ? -1.573 3.414 -1.965 1.00 96.62 110 PHE A O 1
ATOM 835 N N . GLU A 1 111 ? -0.558 1.598 -2.823 1.00 96.56 111 GLU A N 1
ATOM 836 C CA . GLU A 1 111 ? -1.742 1.062 -3.516 1.00 96.56 111 GLU A CA 1
ATOM 837 C C . GLU A 1 111 ? -2.347 -0.149 -2.803 1.00 96.56 111 GLU A C 1
ATOM 839 O O . GLU A 1 111 ? -3.502 -0.498 -3.003 1.00 96.56 111 GLU A O 1
ATOM 844 N N . GLY A 1 112 ? -1.592 -0.787 -1.911 1.00 97.19 112 GLY A N 1
ATOM 845 C CA . GLY A 1 112 ? -2.047 -1.989 -1.225 1.00 97.19 112 GLY A CA 1
ATOM 846 C C . GLY A 1 112 ? -1.529 -2.086 0.197 1.00 97.19 112 GLY A C 1
ATOM 847 O O . GLY A 1 112 ? -0.467 -1.563 0.542 1.00 97.19 112 GLY A O 1
ATOM 848 N N . LEU A 1 113 ? -2.300 -2.797 1.011 1.00 98.38 113 LEU A N 1
ATOM 849 C CA . LEU A 1 113 ? -2.060 -3.005 2.428 1.00 98.38 113 LEU A CA 1
ATOM 850 C C . LEU A 1 113 ? -2.345 -4.468 2.782 1.00 98.38 113 LEU A C 1
ATOM 852 O O . LEU A 1 113 ? -3.319 -5.045 2.309 1.00 98.38 113 LEU A O 1
ATOM 856 N N . SER A 1 114 ? -1.516 -5.048 3.643 1.00 98.19 114 SER A N 1
ATOM 857 C CA . SER A 1 114 ? -1.765 -6.325 4.320 1.00 98.19 114 SER A CA 1
ATOM 858 C C . SER A 1 114 ? -1.120 -6.298 5.705 1.00 98.19 114 SER A C 1
ATOM 860 O O . SER A 1 114 ? -0.404 -5.356 6.046 1.00 98.19 114 SER A O 1
ATOM 862 N N . CYS A 1 115 ? -1.351 -7.322 6.514 1.00 97.94 115 CYS A N 1
ATOM 863 C CA . CYS A 1 115 ? -0.773 -7.439 7.846 1.00 97.94 115 CYS A CA 1
ATOM 864 C C . CYS A 1 115 ? -0.472 -8.886 8.221 1.00 97.94 115 CYS A C 1
ATOM 866 O O . CYS A 1 115 ? -1.057 -9.813 7.661 1.00 97.94 115 CYS A O 1
ATOM 868 N N . ASP A 1 116 ? 0.446 -9.054 9.168 1.00 97.56 116 ASP A N 1
ATOM 869 C CA . ASP A 1 116 ? 0.756 -10.339 9.793 1.00 97.56 116 ASP A CA 1
ATOM 870 C C . ASP A 1 116 ? 0.035 -10.499 11.146 1.00 97.56 116 ASP A C 1
ATOM 872 O O . ASP A 1 116 ? -0.660 -9.599 11.632 1.00 97.56 116 ASP A O 1
ATOM 876 N N . ALA A 1 117 ? 0.208 -11.656 11.790 1.00 96.12 117 ALA A N 1
ATOM 877 C CA . ALA A 1 117 ? -0.393 -11.933 13.093 1.00 96.12 117 ALA A CA 1
ATOM 878 C C . ALA A 1 117 ? 0.286 -11.194 14.264 1.00 96.12 117 ALA A C 1
ATOM 880 O O . ALA A 1 117 ? -0.236 -11.218 15.378 1.00 96.12 117 ALA A O 1
ATOM 881 N N . GLN A 1 118 ? 1.440 -10.556 14.049 1.00 96.00 118 GLN A N 1
ATOM 882 C CA . GLN A 1 118 ? 2.109 -9.714 15.046 1.00 96.00 118 GLN A CA 1
ATOM 883 C C . GLN A 1 118 ? 1.624 -8.257 14.980 1.00 96.00 118 GLN A C 1
ATOM 885 O O . GLN A 1 118 ? 2.002 -7.441 15.822 1.00 96.00 118 GLN A O 1
ATOM 890 N N . GLY A 1 119 ? 0.761 -7.937 14.013 1.00 95.56 119 GLY A N 1
ATOM 891 C CA . GLY A 1 119 ? 0.214 -6.606 13.800 1.00 95.56 119 GLY A CA 1
ATOM 892 C C . GLY A 1 119 ? 1.123 -5.702 12.972 1.00 95.56 119 GLY A C 1
ATOM 893 O O . GLY A 1 119 ? 0.829 -4.510 12.866 1.00 95.56 119 GLY A O 1
ATOM 894 N N . ASN A 1 120 ? 2.200 -6.224 12.373 1.00 97.75 120 ASN A N 1
ATOM 895 C CA . ASN A 1 120 ? 2.945 -5.442 11.395 1.00 97.75 120 ASN A CA 1
ATOM 896 C C . ASN A 1 120 ? 2.073 -5.246 10.158 1.00 97.75 120 ASN A C 1
ATOM 898 O O . ASN A 1 120 ? 1.372 -6.155 9.709 1.00 97.75 120 ASN A O 1
ATOM 902 N N . ARG A 1 121 ? 2.134 -4.043 9.602 1.00 98.06 121 ARG A N 1
ATOM 903 C CA . ARG A 1 121 ? 1.390 -3.629 8.418 1.00 98.06 121 ARG A CA 1
ATOM 904 C C . ARG A 1 121 ? 2.370 -3.489 7.266 1.00 98.06 121 ARG A C 1
ATOM 906 O O . ARG A 1 121 ? 3.452 -2.938 7.434 1.00 98.06 121 ARG A O 1
ATOM 913 N N . TYR A 1 122 ? 2.002 -3.989 6.101 1.00 98.50 122 TYR A N 1
ATOM 914 C CA . TYR A 1 122 ? 2.850 -4.042 4.922 1.00 98.50 122 TYR A CA 1
ATOM 915 C C . TYR A 1 122 ? 2.176 -3.259 3.810 1.00 98.50 122 TYR A C 1
ATOM 917 O O . TYR A 1 122 ? 1.082 -3.608 3.372 1.00 98.50 122 TYR A O 1
ATOM 925 N N . LEU A 1 123 ? 2.837 -2.194 3.382 1.00 98.44 123 LEU A N 1
ATOM 926 C CA . LEU A 1 123 ? 2.345 -1.222 2.419 1.00 98.44 123 LEU A CA 1
ATOM 927 C C . LEU A 1 123 ? 3.117 -1.419 1.126 1.00 98.44 123 LEU A C 1
ATOM 929 O O . LEU A 1 123 ? 4.351 -1.394 1.141 1.00 98.44 123 LEU A O 1
ATOM 933 N N . VAL A 1 124 ? 2.425 -1.598 0.010 1.00 97.88 124 VAL A N 1
ATOM 934 C CA . VAL A 1 124 ? 3.088 -1.718 -1.287 1.00 97.88 124 VAL A CA 1
ATOM 935 C C . VAL A 1 124 ? 3.061 -0.383 -2.020 1.00 97.88 124 VAL A C 1
ATOM 937 O O . VAL A 1 124 ? 2.010 0.224 -2.181 1.00 97.88 124 VAL A O 1
ATOM 940 N N . SER A 1 125 ? 4.241 0.090 -2.416 1.00 97.06 125 SER A N 1
ATOM 941 C CA . SER A 1 125 ? 4.433 1.344 -3.142 1.00 97.06 125 SER A CA 1
ATOM 942 C C . SER A 1 125 ? 4.539 1.070 -4.639 1.00 97.06 125 SER A C 1
ATOM 944 O O . SER A 1 125 ? 5.481 0.394 -5.080 1.00 97.06 125 SER A O 1
ATOM 946 N N . GLU A 1 126 ? 3.632 1.642 -5.433 1.00 94.88 126 GLU A N 1
ATOM 947 C CA . GLU A 1 126 ? 3.646 1.477 -6.889 1.00 94.88 126 GLU A CA 1
ATOM 948 C C . GLU A 1 126 ? 4.876 2.158 -7.495 1.00 94.88 126 GLU A C 1
ATOM 950 O O . GLU A 1 126 ? 5.655 1.552 -8.233 1.00 94.88 126 GLU A O 1
ATOM 955 N N . THR A 1 127 ? 5.117 3.416 -7.123 1.00 93.50 127 THR A N 1
ATOM 956 C CA . THR A 1 127 ? 6.182 4.244 -7.713 1.00 93.50 127 THR A CA 1
ATOM 957 C C . THR A 1 127 ? 7.593 3.771 -7.370 1.00 93.50 127 THR A C 1
ATOM 959 O O . THR A 1 127 ? 8.548 4.042 -8.116 1.00 93.50 127 THR A O 1
ATOM 962 N N . ARG A 1 128 ? 7.753 3.049 -6.257 1.00 94.56 128 ARG A N 1
ATOM 963 C CA . ARG A 1 128 ? 9.035 2.476 -5.833 1.00 94.56 128 ARG A CA 1
ATOM 964 C C . ARG A 1 128 ? 9.181 1.006 -6.196 1.00 94.56 128 ARG A C 1
ATOM 966 O O . ARG A 1 128 ? 10.317 0.539 -6.234 1.00 94.56 128 ARG A O 1
ATOM 973 N N . ALA A 1 129 ? 8.086 0.313 -6.518 1.00 95.25 129 ALA A N 1
ATOM 974 C CA . ALA A 1 129 ? 8.051 -1.144 -6.634 1.00 95.25 129 ALA A CA 1
ATOM 975 C C . ALA A 1 129 ? 8.699 -1.807 -5.402 1.00 95.25 129 ALA A C 1
ATOM 977 O O . ALA A 1 129 ? 9.583 -2.660 -5.515 1.00 95.25 129 ALA A O 1
ATOM 978 N N . ALA A 1 130 ? 8.300 -1.331 -4.221 1.00 97.00 130 ALA A N 1
ATOM 979 C CA . ALA A 1 130 ? 8.888 -1.670 -2.930 1.00 97.00 130 ALA A CA 1
ATOM 980 C C . ALA A 1 130 ? 7.794 -1.884 -1.877 1.00 97.00 130 ALA A C 1
ATOM 982 O O . ALA A 1 130 ? 6.663 -1.431 -2.048 1.00 97.00 130 ALA A O 1
ATOM 983 N N . VAL A 1 131 ? 8.146 -2.559 -0.781 1.00 98.00 131 VAL A N 1
ATOM 984 C CA . VAL A 1 131 ? 7.237 -2.814 0.344 1.00 98.00 131 VAL A CA 1
ATOM 985 C C . VAL A 1 131 ? 7.789 -2.150 1.598 1.00 98.00 131 VAL A C 1
ATOM 987 O O . VAL A 1 131 ? 8.943 -2.389 1.964 1.00 98.00 131 VAL A O 1
ATOM 990 N N . LEU A 1 132 ? 6.970 -1.324 2.246 1.00 98.56 132 LEU A N 1
ATOM 991 C CA . LEU A 1 132 ? 7.252 -0.729 3.547 1.00 98.56 132 LEU A CA 1
ATOM 992 C C . LEU A 1 132 ? 6.556 -1.559 4.627 1.00 98.56 132 LEU A C 1
ATOM 994 O O . LEU A 1 132 ? 5.342 -1.729 4.587 1.00 98.56 132 LEU A O 1
ATOM 998 N N . GLN A 1 133 ? 7.312 -2.059 5.597 1.00 98.38 133 GLN A N 1
ATOM 999 C CA . GLN A 1 133 ? 6.757 -2.650 6.810 1.00 98.38 133 GLN A CA 1
ATOM 1000 C C . GLN A 1 133 ? 6.648 -1.561 7.877 1.00 98.38 133 GLN A C 1
ATOM 1002 O O . GLN A 1 133 ? 7.629 -0.871 8.147 1.00 98.38 133 GLN A O 1
ATOM 1007 N N . VAL A 1 134 ? 5.481 -1.426 8.497 1.00 98.25 134 VAL A N 1
ATOM 1008 C CA . VAL A 1 134 ? 5.190 -0.515 9.606 1.00 98.25 134 VAL A CA 1
ATOM 1009 C C . VAL A 1 134 ? 4.806 -1.356 10.815 1.00 98.25 134 VAL A C 1
ATOM 1011 O O . VAL A 1 134 ? 3.819 -2.091 10.787 1.00 98.25 134 VAL A O 1
ATOM 1014 N N . ALA A 1 135 ? 5.599 -1.270 11.877 1.00 95.81 135 ALA A N 1
ATOM 1015 C CA . ALA A 1 135 ? 5.305 -1.943 13.134 1.00 95.81 135 ALA A CA 1
ATOM 1016 C C . ALA A 1 135 ? 4.129 -1.259 13.859 1.00 95.81 135 ALA A C 1
ATOM 1018 O O . ALA A 1 135 ? 3.901 -0.066 13.643 1.00 95.81 135 ALA A O 1
ATOM 1019 N N . PRO A 1 136 ? 3.447 -1.939 14.801 1.00 93.31 136 PRO A N 1
ATOM 1020 C CA . PRO A 1 136 ? 2.399 -1.325 15.625 1.00 93.31 136 PRO A CA 1
ATOM 1021 C C . PRO A 1 136 ? 2.835 -0.059 16.382 1.00 93.31 136 PRO A C 1
ATOM 1023 O O . PRO A 1 136 ? 2.011 0.779 16.723 1.00 93.31 136 PRO A O 1
ATOM 1026 N N . SER A 1 137 ? 4.135 0.096 16.651 1.00 91.38 137 SER A N 1
ATOM 1027 C CA . SER A 1 137 ? 4.715 1.293 17.273 1.00 91.38 137 SER A CA 1
ATOM 1028 C C . SER A 1 137 ? 4.823 2.503 16.332 1.00 91.38 137 SER A C 1
ATOM 1030 O O . SER A 1 137 ? 5.247 3.570 16.773 1.00 91.38 137 SER A O 1
ATOM 1032 N N . GLY A 1 138 ? 4.527 2.337 15.039 1.00 89.94 138 GLY A N 1
ATOM 1033 C CA . GLY A 1 138 ? 4.696 3.347 13.989 1.00 89.94 138 GLY A CA 1
ATOM 1034 C C . GLY A 1 138 ? 6.099 3.404 13.369 1.00 89.94 138 GLY A C 1
ATOM 1035 O O . GLY A 1 138 ? 6.311 4.138 12.402 1.00 89.94 138 GLY A O 1
ATOM 1036 N N . SER A 1 139 ? 7.072 2.632 13.876 1.00 93.75 139 SER A N 1
ATOM 1037 C CA . SER A 1 139 ? 8.393 2.526 13.239 1.00 93.75 139 SER A CA 1
ATOM 1038 C C . SER A 1 139 ? 8.296 1.765 11.920 1.00 93.75 139 SER A C 1
ATOM 1040 O O . SER A 1 139 ? 7.677 0.701 11.885 1.00 93.75 139 SER A O 1
ATOM 1042 N N . ALA A 1 140 ? 8.949 2.263 10.867 1.00 97.50 140 ALA A N 1
ATOM 1043 C CA . ALA A 1 140 ? 8.855 1.677 9.536 1.00 97.50 140 ALA A CA 1
ATOM 1044 C C . ALA A 1 140 ? 10.220 1.330 8.923 1.00 97.50 140 ALA A C 1
ATOM 1046 O O . ALA A 1 140 ? 11.219 2.010 9.167 1.00 97.50 140 ALA A O 1
ATOM 1047 N N . GLN A 1 141 ? 10.253 0.286 8.095 1.00 97.94 141 GLN A N 1
ATOM 1048 C CA . GLN A 1 141 ? 11.438 -0.141 7.351 1.00 97.94 141 GLN A CA 1
ATOM 1049 C C . GLN A 1 141 ? 11.079 -0.689 5.968 1.00 97.94 141 GLN A C 1
ATOM 1051 O O . GLN A 1 141 ? 10.078 -1.385 5.798 1.00 97.94 141 GLN A O 1
ATOM 1056 N N . TRP A 1 142 ? 11.910 -0.392 4.970 1.00 98.12 142 TRP A N 1
ATOM 1057 C CA . TRP A 1 142 ? 11.762 -0.963 3.631 1.00 98.12 142 TRP A CA 1
ATOM 1058 C C . TRP A 1 142 ? 12.264 -2.404 3.609 1.00 98.12 142 TRP A C 1
ATOM 1060 O O . TRP A 1 142 ? 13.375 -2.689 4.060 1.00 98.12 142 TRP A O 1
ATOM 1070 N N . LEU A 1 143 ? 11.463 -3.310 3.052 1.00 97.19 143 LEU A N 1
ATOM 1071 C CA . LEU A 1 143 ? 11.868 -4.698 2.872 1.00 97.19 143 LEU A CA 1
ATOM 1072 C C . LEU A 1 143 ? 12.870 -4.836 1.725 1.00 97.19 143 LEU A C 1
ATOM 1074 O O . LEU A 1 143 ? 12.763 -4.183 0.684 1.00 97.19 143 LEU A O 1
ATOM 1078 N N . ASN A 1 144 ? 13.825 -5.747 1.896 1.00 95.12 144 ASN A N 1
ATOM 1079 C CA . ASN A 1 144 ? 14.803 -6.062 0.864 1.00 95.12 144 ASN A CA 1
ATOM 1080 C C . ASN A 1 144 ? 14.212 -7.050 -0.152 1.00 95.12 144 ASN A C 1
ATOM 1082 O O . ASN A 1 144 ? 14.308 -8.267 0.013 1.00 95.12 144 ASN A O 1
ATOM 1086 N N . LEU A 1 145 ? 13.581 -6.520 -1.198 1.00 94.44 145 LEU A N 1
ATOM 1087 C CA . LEU A 1 145 ? 13.026 -7.339 -2.272 1.00 94.44 145 LEU A CA 1
ATOM 1088 C C . LEU A 1 145 ? 14.125 -7.831 -3.229 1.00 94.44 145 LEU A C 1
ATOM 1090 O O . LEU A 1 145 ? 15.112 -7.128 -3.464 1.00 94.44 145 LEU A O 1
ATOM 1094 N N . PRO A 1 146 ? 13.956 -9.007 -3.862 1.00 94.44 146 PRO A N 1
ATOM 1095 C CA . PRO A 1 146 ? 14.894 -9.471 -4.875 1.00 94.44 146 PRO A CA 1
ATOM 1096 C C . PRO A 1 146 ? 15.042 -8.452 -6.013 1.00 94.44 146 PRO A C 1
ATOM 1098 O O . PRO A 1 146 ? 14.071 -8.113 -6.686 1.00 94.44 146 PRO A O 1
ATOM 1101 N N . SER A 1 147 ? 16.273 -8.032 -6.318 1.00 91.12 147 SER A N 1
ATOM 1102 C CA . SER A 1 147 ? 16.559 -7.031 -7.368 1.00 91.12 147 SER A CA 1
ATOM 1103 C C . SER A 1 147 ? 16.079 -7.434 -8.771 1.00 91.12 147 SER A C 1
ATOM 1105 O O . SER A 1 147 ? 15.930 -6.605 -9.669 1.00 91.12 147 SER A O 1
ATOM 1107 N N . GLY A 1 148 ? 15.837 -8.729 -8.989 1.00 94.38 148 GLY A N 1
ATOM 1108 C CA . GLY A 1 148 ? 15.285 -9.260 -10.227 1.00 94.38 148 GLY A CA 1
ATOM 1109 C C . GLY A 1 148 ? 13.760 -9.223 -10.333 1.00 94.38 148 GLY A C 1
ATOM 1110 O O . GLY A 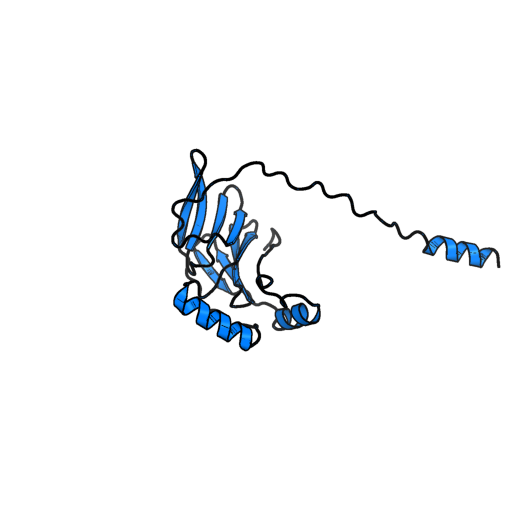1 148 ? 13.275 -9.532 -11.417 1.00 94.38 148 GLY A O 1
ATOM 1111 N N . LEU A 1 149 ? 13.025 -8.879 -9.269 1.00 95.25 149 LEU A N 1
ATOM 1112 C CA . LEU A 1 149 ? 11.568 -9.035 -9.180 1.00 95.25 149 LEU A CA 1
ATOM 1113 C C . LEU A 1 149 ? 10.836 -8.323 -10.323 1.00 95.25 149 LEU A C 1
ATOM 1115 O O . LEU A 1 149 ? 10.187 -8.976 -11.137 1.00 95.25 149 LEU A O 1
ATOM 1119 N N . VAL A 1 150 ? 11.011 -7.003 -10.449 1.00 95.38 150 VAL A N 1
ATOM 1120 C CA . VAL A 1 150 ? 10.335 -6.199 -11.486 1.00 95.38 150 VAL A CA 1
ATOM 1121 C C . VAL A 1 150 ? 10.706 -6.674 -12.889 1.00 95.38 150 VAL A C 1
ATOM 1123 O O . VAL A 1 150 ? 9.847 -6.806 -13.759 1.00 95.38 150 VAL A O 1
ATOM 1126 N N . ARG A 1 151 ? 11.988 -6.978 -13.125 1.00 94.94 151 ARG A N 1
ATOM 1127 C CA . ARG A 1 151 ? 12.457 -7.472 -14.427 1.00 94.94 151 ARG A CA 1
ATOM 1128 C C . ARG A 1 151 ? 11.803 -8.806 -14.788 1.00 94.94 151 ARG A C 1
ATOM 1130 O O . ARG A 1 151 ? 11.380 -8.972 -15.927 1.00 94.94 151 ARG A O 1
ATOM 1137 N N . GLN A 1 152 ? 11.741 -9.741 -13.843 1.00 96.56 152 GLN A N 1
ATOM 1138 C CA . GLN A 1 152 ? 11.151 -11.063 -14.053 1.00 96.56 152 GLN A CA 1
ATOM 1139 C C . GLN A 1 152 ? 9.641 -10.972 -14.269 1.00 96.56 152 GLN A C 1
ATOM 1141 O O . GLN A 1 152 ? 9.149 -11.545 -15.234 1.00 96.56 152 GLN A O 1
ATOM 1146 N N . ALA A 1 153 ? 8.936 -10.179 -13.457 1.00 95.56 153 ALA A N 1
ATOM 1147 C CA . ALA A 1 153 ? 7.502 -9.952 -13.612 1.00 95.56 153 ALA A CA 1
ATOM 1148 C C . ALA A 1 153 ? 7.157 -9.369 -14.994 1.00 95.56 153 ALA A C 1
ATOM 1150 O O . ALA A 1 153 ? 6.243 -9.829 -15.673 1.00 95.56 153 ALA A O 1
ATOM 1151 N N . ARG A 1 154 ? 7.948 -8.403 -15.471 1.00 95.00 154 ARG A N 1
ATOM 1152 C CA . ARG A 1 154 ? 7.780 -7.848 -16.822 1.00 95.00 154 ARG A CA 1
ATOM 1153 C C . ARG A 1 154 ? 8.099 -8.852 -17.921 1.00 95.00 154 ARG A C 1
ATOM 1155 O O . ARG A 1 154 ? 7.385 -8.904 -18.918 1.00 95.00 154 ARG A O 1
ATOM 1162 N N . ALA A 1 155 ? 9.148 -9.655 -17.746 1.00 95.94 155 ALA A N 1
ATOM 1163 C CA . ALA A 1 155 ? 9.495 -10.717 -18.688 1.00 95.94 155 ALA A CA 1
ATOM 1164 C C . ALA A 1 155 ? 8.402 -11.797 -18.779 1.00 95.94 155 ALA A C 1
ATOM 1166 O O . ALA A 1 155 ? 8.258 -12.419 -19.828 1.00 95.94 155 ALA A O 1
ATOM 1167 N N . SER A 1 156 ? 7.608 -11.983 -17.721 1.00 96.25 156 SER A N 1
ATOM 1168 C CA . SER A 1 156 ? 6.447 -12.876 -17.704 1.00 96.25 156 SER A CA 1
ATOM 1169 C C . SER A 1 156 ? 5.135 -12.210 -18.139 1.00 96.25 156 SER A C 1
ATOM 1171 O O . SER A 1 156 ? 4.080 -12.815 -17.988 1.00 96.25 156 SER A O 1
ATOM 1173 N N . GLY A 1 157 ? 5.166 -10.976 -18.653 1.00 95.12 157 GLY A N 1
ATOM 1174 C CA . GLY A 1 157 ? 3.974 -10.279 -19.149 1.00 95.12 157 GLY A CA 1
ATOM 1175 C C . GLY A 1 157 ? 3.186 -9.471 -18.110 1.00 95.12 157 GLY A C 1
ATOM 1176 O O . GLY A 1 157 ? 2.143 -8.926 -18.453 1.00 95.12 157 GLY A O 1
ATOM 1177 N N . MET A 1 158 ? 3.665 -9.350 -16.869 1.00 94.88 158 MET A N 1
ATOM 1178 C CA . MET A 1 158 ? 3.035 -8.528 -15.825 1.00 94.88 158 MET A CA 1
ATOM 1179 C C . MET A 1 158 ? 3.595 -7.095 -15.820 1.00 94.88 158 MET A C 1
ATOM 1181 O O . MET A 1 158 ? 4.662 -6.828 -16.375 1.00 94.88 158 MET A O 1
ATOM 1185 N N . LEU A 1 159 ? 2.920 -6.154 -15.152 1.00 93.00 159 LEU A N 1
ATOM 1186 C CA . LEU A 1 159 ? 3.384 -4.763 -14.986 1.00 93.00 159 LEU A CA 1
ATOM 1187 C C . LEU A 1 159 ? 3.535 -3.968 -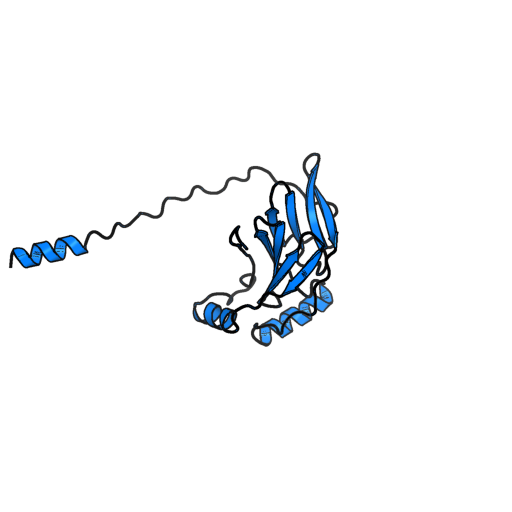16.293 1.00 93.00 159 LEU A C 1
ATOM 1189 O O . LEU A 1 159 ? 4.290 -2.994 -16.361 1.00 93.00 159 LEU A O 1
ATOM 1193 N N . LEU A 1 160 ? 2.887 -4.407 -17.373 1.00 90.81 160 LEU A N 1
ATOM 1194 C CA . LEU A 1 160 ? 3.047 -3.809 -18.702 1.00 90.81 160 LEU A CA 1
ATOM 1195 C C . LEU A 1 160 ? 2.002 -2.735 -19.015 1.00 90.81 160 LEU A C 1
ATOM 1197 O O . LEU A 1 160 ? 2.234 -1.911 -19.900 1.00 90.81 160 LEU A O 1
ATOM 1201 N N . HIS A 1 161 ? 0.881 -2.736 -18.298 1.00 87.19 161 HIS A N 1
ATOM 1202 C CA . HIS A 1 161 ? -0.267 -1.885 -18.579 1.00 87.19 161 HIS A CA 1
ATOM 1203 C C . HIS A 1 161 ? -0.439 -0.786 -17.529 1.00 87.19 161 HIS A C 1
ATOM 1205 O O . HIS A 1 161 ? 0.180 -0.800 -16.468 1.00 87.19 161 HIS A O 1
ATOM 1211 N N . PHE A 1 162 ? -1.262 0.202 -17.871 1.00 82.12 162 PHE A N 1
ATOM 1212 C CA . PHE A 1 162 ? -1.690 1.239 -16.940 1.00 82.12 162 PHE A CA 1
ATOM 1213 C C . PHE A 1 162 ? -2.542 0.620 -15.820 1.00 82.12 162 PHE A C 1
ATOM 1215 O O . PHE A 1 162 ? -3.364 -0.244 -16.127 1.00 82.12 162 PHE A O 1
ATOM 1222 N N . ASN A 1 163 ? -2.334 1.051 -14.570 1.00 82.00 163 ASN A N 1
ATOM 1223 C CA . ASN A 1 163 ? -2.969 0.501 -13.361 1.00 82.00 163 ASN A CA 1
ATOM 1224 C C . ASN A 1 163 ? -2.821 -1.025 -13.244 1.00 82.00 163 ASN A C 1
ATOM 1226 O O . ASN A 1 163 ? -3.782 -1.760 -13.021 1.00 82.00 163 ASN A O 1
ATOM 1230 N N . GLN A 1 164 ? -1.612 -1.507 -13.532 1.00 88.94 164 GLN A N 1
ATOM 1231 C CA . GLN A 1 164 ? -1.206 -2.891 -13.293 1.00 88.94 164 GLN A CA 1
ATOM 1232 C C . GLN A 1 164 ? 0.196 -2.924 -12.685 1.00 88.94 164 GLN A C 1
ATOM 1234 O O . GLN A 1 164 ? 0.992 -3.800 -13.018 1.00 88.94 164 GLN A O 1
ATOM 1239 N N . GLY A 1 165 ? 0.541 -1.924 -11.879 1.00 91.88 165 GLY A N 1
ATOM 1240 C CA . GLY A 1 165 ? 1.802 -1.849 -11.166 1.00 91.88 165 GLY A CA 1
ATOM 1241 C C . GLY A 1 165 ? 1.818 -2.786 -9.962 1.00 91.88 165 GLY A C 1
ATOM 1242 O O . GLY A 1 165 ? 1.377 -3.936 -10.012 1.00 91.88 165 GLY A O 1
ATOM 1243 N N . PHE A 1 166 ? 2.389 -2.303 -8.867 1.00 95.19 166 PHE A N 1
ATOM 1244 C CA . PHE A 1 166 ? 2.295 -2.992 -7.588 1.00 95.19 166 PHE A CA 1
ATOM 1245 C C . PHE A 1 166 ? 1.020 -2.511 -6.886 1.00 95.19 166 PHE A C 1
ATOM 1247 O O . PHE A 1 166 ? 1.072 -1.558 -6.125 1.00 95.19 166 PHE A O 1
ATOM 1254 N N . GLU A 1 167 ? -0.098 -3.175 -7.180 1.00 93.94 167 GLU A N 1
ATOM 1255 C CA . GLU A 1 167 ? -1.453 -2.753 -6.768 1.00 93.94 167 GLU A CA 1
ATOM 1256 C C . GLU A 1 167 ? -1.944 -3.432 -5.479 1.00 93.94 167 GLU A C 1
ATOM 1258 O O . GLU A 1 167 ? -2.929 -3.036 -4.873 1.00 93.94 167 GLU A O 1
ATOM 1263 N N . GLY A 1 168 ? -1.306 -4.529 -5.071 1.00 93.81 168 GLY A N 1
ATOM 1264 C CA . GLY A 1 168 ? -1.788 -5.348 -3.967 1.00 93.81 168 GLY A CA 1
ATOM 1265 C C . GLY A 1 168 ? -0.682 -6.183 -3.351 1.00 93.81 168 GLY A C 1
ATOM 1266 O O . GLY A 1 168 ? 0.332 -6.483 -3.986 1.00 93.81 168 GLY A O 1
ATOM 1267 N N . ILE A 1 169 ? -0.882 -6.559 -2.093 1.00 96.56 169 ILE A N 1
ATOM 1268 C CA . ILE A 1 169 ? 0.050 -7.380 -1.332 1.00 96.56 169 ILE A CA 1
ATOM 1269 C C . ILE A 1 169 ? -0.725 -8.364 -0.464 1.00 96.56 169 ILE A C 1
ATOM 1271 O O . ILE A 1 169 ? -1.767 -8.035 0.091 1.00 96.56 169 ILE A O 1
ATOM 1275 N N . ALA A 1 170 ? -0.195 -9.576 -0.356 1.00 96.00 170 ALA A N 1
ATOM 1276 C CA . ALA A 1 170 ? -0.606 -10.563 0.626 1.00 96.00 170 ALA A CA 1
ATOM 1277 C C . ALA A 1 170 ? 0.640 -10.994 1.397 1.00 96.00 170 ALA A C 1
ATOM 1279 O O . ALA A 1 170 ? 1.727 -11.093 0.820 1.00 96.00 170 ALA A O 1
ATOM 1280 N N . VAL A 1 171 ? 0.480 -11.222 2.694 1.00 96.25 171 VAL A N 1
ATOM 1281 C CA . VAL A 1 171 ? 1.572 -11.566 3.607 1.00 96.25 171 VAL A CA 1
ATOM 1282 C C . VAL A 1 171 ? 1.218 -12.861 4.323 1.00 96.25 171 VAL A C 1
ATOM 1284 O O . VAL A 1 171 ? 0.048 -13.120 4.608 1.00 96.25 171 VAL A O 1
ATOM 1287 N N . ASP A 1 172 ? 2.224 -13.696 4.571 1.00 95.38 172 ASP A N 1
ATOM 1288 C CA . ASP A 1 172 ? 2.044 -14.879 5.401 1.00 95.38 172 ASP A CA 1
ATOM 1289 C C . ASP A 1 172 ? 1.719 -14.438 6.842 1.00 95.38 172 ASP A C 1
ATOM 1291 O O . ASP A 1 172 ? 2.384 -13.543 7.359 1.00 95.38 172 ASP A O 1
ATOM 1295 N N . PRO A 1 173 ? 0.737 -15.037 7.539 1.00 93.69 173 PRO A N 1
ATOM 1296 C CA . PRO A 1 173 ? 0.429 -14.648 8.916 1.00 93.69 173 PRO A CA 1
ATOM 1297 C C . PRO A 1 173 ? 1.622 -14.729 9.887 1.00 93.69 173 PRO A C 1
ATOM 1299 O O . PRO A 1 173 ? 1.587 -14.095 10.942 1.00 93.69 173 PRO A O 1
ATOM 1302 N N . SER A 1 174 ? 2.656 -15.511 9.565 1.00 93.50 174 SER A N 1
ATOM 1303 C CA . SER A 1 174 ? 3.896 -15.616 10.342 1.00 93.50 174 SER A CA 1
ATOM 1304 C C . SER A 1 174 ? 4.939 -14.524 10.064 1.00 93.50 174 SER A C 1
ATOM 1306 O O . SER A 1 174 ? 5.914 -14.465 10.815 1.00 93.50 174 SER A O 1
ATOM 1308 N N . GLY A 1 175 ? 4.708 -13.653 9.073 1.00 84.31 175 GLY A N 1
ATOM 1309 C CA . GLY A 1 175 ? 5.552 -12.492 8.757 1.00 84.31 175 GLY A CA 1
ATOM 1310 C C . GLY A 1 175 ? 6.355 -12.604 7.468 1.00 84.31 175 GLY A C 1
ATOM 1311 O O . GLY A 1 175 ? 6.962 -13.669 7.217 1.00 84.31 175 GLY A O 1
#

Foldseek 3Di:
DVVVVVVVVVVPPPPPPPPPPDDDDDDPADAAEPPPVLDAWQAWEDQPPWIKTDHLADPFWIWTWDDDDRHTYTDTDGADDDDADAALDDPVLLVVLVVVCVPRHRNQRFRYWDAALQGWIWTQGQNRNWIWTAHPVRYIDTDDDDSCVVVVCVVVVFPPDDPRGRRYDDDYNVD

Radius of gyration: 21.44 Å; chains: 1; bounding box: 41×73×45 Å

pLDDT: mean 89.7, std 11.97, range [51.5, 98.56]

Secondary structure (DSSP, 8-state):
-HHHHHHHHTTS-----PPP-PPPPP------EES-TT--EEEEEEETTEEEEEETT-SSEEEEEEEETTEEEEEEEE-BPPPPPPP-S-HHHHHHHHHHHHHH--SS-EEEEEE-TT--EEEEETTTTEEEEE-TTSBEEE----TTHHHHHHHTT-S-STT-SS------TT-